Protein AF-A0AAU2DBM0-F1 (afdb_monomer_lite)

Secondary structure (DSSP, 8-state):
-----EEEEEPPHHHHHHTTPPTTS--EEEEE-B-TTSPBPPPP--------GGGPPPTTSPPPTT---------

Sequence (75 aa):
MGSITRVTVELTEDQVEAAGLPPGHGYQITGMLLDAEGEPVPLPRVAALTVPLRWLHPMDTPVSGGHHDASLRGF

Foldseek 3Di:
DDDFDKDKDWDDQVRCVVVVHDPDPTDIDIDFDADPVRHGDDDDDDDDDDDDPVPDDDPPDPDDPPDDPPPPPDD

pLDDT: mean 79.11, std 15.03, range [41.66, 94.94]

Structure (mmCIF, N/CA/C/O backbone):
data_AF-A0AAU2DBM0-F1
#
_entry.id   AF-A0AAU2DBM0-F1
#
loop_
_atom_site.group_PDB
_atom_site.id
_atom_site.type_symbol
_atom_site.label_atom_id
_atom_site.label_alt_id
_atom_site.label_comp_id
_atom_site.label_asym_id
_atom_site.label_entity_id
_atom_site.label_seq_id
_atom_site.pdbx_PDB_ins_code
_atom_site.Cartn_x
_atom_site.Cartn_y
_atom_site.Cartn_z
_atom_site.occupancy
_atom_site.B_iso_or_equiv
_atom_site.auth_seq_id
_atom_site.auth_comp_id
_atom_site.auth_asym_id
_atom_site.auth_atom_id
_atom_site.pdbx_PDB_model_num
ATOM 1 N N . MET A 1 1 ? 7.029 -15.939 -15.488 1.00 46.97 1 MET A N 1
ATOM 2 C CA . MET A 1 1 ? 6.154 -15.804 -14.303 1.00 46.97 1 MET A CA 1
ATOM 3 C C . MET A 1 1 ? 5.889 -14.329 -14.064 1.00 46.97 1 MET A C 1
ATOM 5 O O . MET A 1 1 ? 6.855 -13.583 -13.967 1.00 46.97 1 MET A O 1
ATOM 9 N N . GLY A 1 2 ? 4.622 -13.906 -14.027 1.00 57.78 2 GLY A N 1
ATOM 10 C CA . GLY A 1 2 ? 4.256 -12.523 -13.705 1.00 57.78 2 GLY A CA 1
ATOM 11 C C . GLY A 1 2 ? 4.736 -12.142 -12.303 1.00 57.78 2 GLY A C 1
ATOM 12 O O . GLY A 1 2 ? 4.669 -12.952 -11.379 1.00 57.78 2 GLY A O 1
ATOM 13 N N . SER A 1 3 ? 5.285 -10.937 -12.149 1.00 64.31 3 SER A N 1
ATOM 14 C CA . SER A 1 3 ? 5.703 -10.433 -10.841 1.00 64.31 3 SER A CA 1
ATOM 15 C C . SER A 1 3 ? 4.462 -10.105 -10.012 1.00 64.31 3 SER A C 1
ATOM 17 O O . SER A 1 3 ? 3.716 -9.188 -10.347 1.00 64.31 3 SER A O 1
ATOM 19 N N . ILE A 1 4 ? 4.241 -10.850 -8.929 1.00 71.50 4 ILE A N 1
ATOM 20 C CA . ILE A 1 4 ? 3.165 -10.563 -7.979 1.00 71.50 4 ILE A CA 1
ATOM 21 C C . ILE A 1 4 ? 3.584 -9.348 -7.151 1.00 71.50 4 ILE A C 1
ATOM 23 O O . ILE A 1 4 ? 4.507 -9.429 -6.336 1.00 71.50 4 ILE A O 1
ATOM 27 N N . THR A 1 5 ? 2.919 -8.212 -7.363 1.00 79.12 5 THR A N 1
ATOM 28 C CA . THR A 1 5 ? 3.150 -7.011 -6.554 1.00 79.12 5 THR A CA 1
ATOM 29 C C . THR A 1 5 ? 2.174 -6.984 -5.386 1.00 79.12 5 THR A C 1
ATOM 31 O O . THR A 1 5 ? 0.962 -6.948 -5.579 1.00 79.12 5 THR A O 1
ATOM 34 N N . ARG A 1 6 ? 2.716 -7.004 -4.164 1.00 84.12 6 ARG A N 1
ATOM 35 C CA . ARG A 1 6 ? 1.944 -6.747 -2.948 1.00 84.12 6 ARG A CA 1
ATOM 36 C C . ARG A 1 6 ? 1.927 -5.254 -2.646 1.00 84.12 6 ARG A C 1
ATOM 38 O O . ARG A 1 6 ? 2.960 -4.596 -2.762 1.00 84.12 6 ARG A O 1
ATOM 45 N N . VAL A 1 7 ? 0.763 -4.755 -2.257 1.00 85.56 7 VAL A N 1
ATOM 46 C CA . VAL A 1 7 ? 0.524 -3.363 -1.872 1.00 85.56 7 VAL A CA 1
ATOM 47 C C . VAL A 1 7 ? 0.219 -3.332 -0.389 1.00 85.5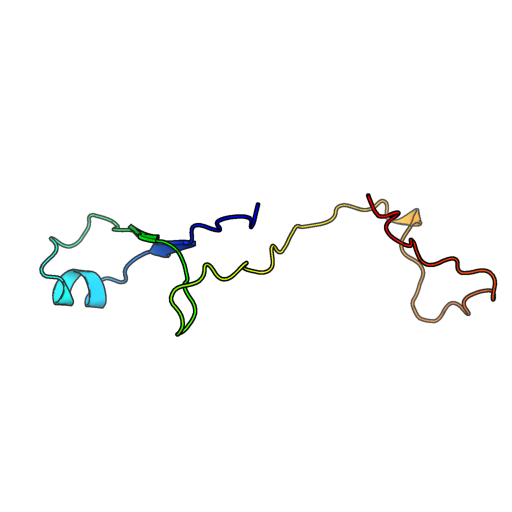6 7 VAL A C 1
ATOM 49 O O . VAL A 1 7 ? -0.595 -4.127 0.080 1.00 85.56 7 VAL A O 1
ATOM 52 N N . THR A 1 8 ? 0.857 -2.412 0.323 1.00 88.56 8 THR A N 1
ATOM 53 C CA . THR A 1 8 ? 0.565 -2.130 1.727 1.00 88.56 8 THR A CA 1
ATOM 54 C C . THR A 1 8 ? -0.048 -0.742 1.822 1.00 88.56 8 THR A C 1
ATOM 56 O O . THR A 1 8 ? 0.476 0.204 1.233 1.00 88.56 8 THR A O 1
ATOM 59 N N . VAL A 1 9 ? -1.176 -0.637 2.517 1.00 89.56 9 VAL A N 1
ATOM 60 C CA . VAL A 1 9 ? -1.911 0.613 2.726 1.00 89.56 9 VAL A CA 1
ATOM 61 C C . VAL A 1 9 ? -2.183 0.766 4.214 1.00 89.56 9 VAL A C 1
ATOM 63 O O . VAL A 1 9 ? -2.713 -0.152 4.839 1.00 89.56 9 VAL A O 1
ATOM 66 N N . GLU A 1 10 ? -1.822 1.921 4.763 1.00 93.81 10 GLU A N 1
ATOM 67 C CA . GLU A 1 10 ? -2.174 2.318 6.126 1.00 93.81 10 GLU A CA 1
ATOM 68 C C . GLU A 1 10 ? -3.659 2.683 6.189 1.00 93.81 10 GLU A C 1
ATOM 70 O O . GLU A 1 10 ? -4.168 3.408 5.329 1.00 93.81 10 GLU A O 1
ATOM 75 N N . LEU A 1 11 ? -4.355 2.182 7.204 1.00 91.56 11 LEU A N 1
ATOM 76 C CA . LEU A 1 11 ? -5.748 2.519 7.466 1.00 91.56 11 LEU A CA 1
ATOM 77 C C . LEU A 1 11 ? -5.835 3.871 8.177 1.00 91.56 11 LEU A C 1
ATOM 79 O O . LEU A 1 11 ? -5.100 4.136 9.130 1.00 91.56 11 LEU A O 1
ATOM 83 N N . THR A 1 12 ? -6.774 4.710 7.746 1.00 93.12 12 THR A N 1
ATOM 84 C CA . THR A 1 12 ? -7.118 5.941 8.472 1.00 93.12 12 THR A CA 1
ATOM 85 C C . THR A 1 12 ? -7.933 5.624 9.727 1.00 93.12 12 THR A C 1
ATOM 87 O O . THR A 1 12 ? -8.549 4.563 9.812 1.00 93.12 12 THR A O 1
ATOM 90 N N . GLU A 1 13 ? -7.989 6.542 10.698 1.00 91.44 13 GLU A N 1
ATOM 91 C CA . GLU A 1 13 ? -8.789 6.341 11.920 1.00 91.44 13 GLU A CA 1
ATOM 92 C C . GLU A 1 13 ? -10.272 6.075 11.609 1.00 91.44 13 GLU A C 1
ATOM 94 O O . GLU A 1 13 ? -10.839 5.125 12.146 1.00 91.44 13 GLU A O 1
ATOM 99 N N . ASP A 1 14 ? -10.858 6.806 10.655 1.00 93.69 14 ASP A N 1
ATOM 100 C CA . ASP A 1 14 ? -12.237 6.579 10.196 1.00 93.69 14 ASP A CA 1
ATOM 101 C C . ASP A 1 14 ? -12.447 5.154 9.646 1.00 93.69 14 ASP A C 1
ATOM 103 O O . ASP A 1 14 ? -13.477 4.522 9.879 1.00 93.69 14 ASP A O 1
ATOM 107 N N . GLN A 1 15 ? -11.466 4.619 8.908 1.00 93.69 15 GLN A N 1
ATOM 108 C CA . GLN A 1 15 ? -11.528 3.259 8.361 1.00 93.69 15 GLN A CA 1
ATOM 109 C C . GLN A 1 15 ? -11.342 2.197 9.448 1.00 93.69 15 GLN A C 1
ATOM 111 O O . GLN A 1 15 ? -11.968 1.139 9.385 1.00 93.69 15 GLN A O 1
ATOM 116 N N . VAL A 1 16 ? -10.496 2.476 10.442 1.00 94.00 16 VAL A N 1
ATOM 117 C CA . VAL A 1 16 ? -10.303 1.632 11.628 1.00 94.00 16 VAL A CA 1
ATOM 118 C C . VAL A 1 16 ? -11.612 1.530 12.415 1.00 94.00 16 VAL A C 1
ATOM 120 O O . VAL A 1 16 ? -12.031 0.418 12.742 1.00 94.00 16 VAL A O 1
ATOM 123 N N . GLU A 1 17 ? -12.299 2.651 12.644 1.00 92.50 17 GLU A N 1
ATOM 124 C CA . GLU A 1 17 ? -13.603 2.679 13.315 1.00 92.50 17 GLU A CA 1
ATOM 125 C C . GLU A 1 17 ? -14.675 1.936 12.506 1.00 92.50 17 GLU A C 1
ATOM 127 O O . GLU A 1 17 ? -15.364 1.069 13.046 1.00 92.50 17 GLU A O 1
ATOM 132 N N . ALA A 1 18 ? -14.772 2.196 11.198 1.00 92.94 18 ALA A N 1
ATOM 133 C CA . ALA A 1 18 ? -15.732 1.524 10.320 1.00 92.94 18 ALA A CA 1
ATOM 134 C C . ALA A 1 18 ? -15.522 -0.000 10.249 1.00 92.94 18 ALA A C 1
ATOM 136 O O . ALA A 1 18 ? -16.482 -0.755 10.092 1.00 92.94 18 ALA A O 1
ATOM 137 N N . ALA A 1 19 ? -14.276 -0.463 10.385 1.00 90.69 19 ALA A N 1
ATOM 138 C CA . ALA A 1 19 ? -13.933 -1.881 10.455 1.00 90.69 19 ALA A CA 1
ATOM 139 C C . ALA A 1 19 ? -14.155 -2.501 11.851 1.00 90.69 19 ALA A C 1
ATOM 141 O O . ALA A 1 19 ? -13.992 -3.712 12.008 1.00 90.69 19 ALA A O 1
ATOM 142 N N . GLY A 1 20 ? -14.511 -1.701 12.864 1.00 93.38 20 GLY A N 1
ATOM 143 C CA . GLY A 1 20 ? -14.673 -2.149 14.250 1.00 93.38 20 GLY A CA 1
ATOM 144 C C . GLY A 1 20 ? -13.352 -2.508 14.935 1.00 93.38 20 GLY A C 1
ATOM 145 O O . GLY A 1 20 ? -13.339 -3.308 15.873 1.00 93.38 20 GLY A O 1
ATOM 146 N N . LEU A 1 21 ? -12.234 -1.962 14.454 1.00 92.56 21 LEU A N 1
ATOM 147 C CA . LEU A 1 21 ? -10.909 -2.209 15.008 1.00 92.56 21 LEU A CA 1
ATOM 148 C C . LEU A 1 21 ? -10.612 -1.225 16.158 1.00 92.56 21 LEU A C 1
ATOM 150 O O . LEU A 1 21 ? -10.977 -0.052 16.077 1.00 92.56 21 LEU A O 1
ATOM 154 N N . PRO A 1 22 ? -9.925 -1.657 17.233 1.00 92.12 22 PRO A N 1
ATOM 155 C CA . PRO A 1 22 ? -9.560 -0.765 18.334 1.00 92.12 22 PRO A CA 1
ATOM 156 C C . PRO A 1 22 ? -8.650 0.389 17.876 1.00 92.12 22 PRO A C 1
ATOM 158 O O . PRO A 1 22 ? -7.589 0.105 17.316 1.00 92.12 22 PRO A O 1
ATOM 161 N N . PRO A 1 23 ? -8.976 1.666 18.149 1.00 88.38 23 PRO A N 1
ATOM 162 C CA . PRO A 1 23 ? -8.180 2.809 17.695 1.00 88.38 23 PRO A CA 1
ATOM 163 C C . PRO A 1 23 ? -6.794 2.874 18.360 1.00 88.38 23 PRO A C 1
ATOM 165 O O . PRO A 1 23 ? -6.530 2.204 19.359 1.00 88.38 23 PRO A O 1
ATOM 168 N N . GLY A 1 24 ? -5.889 3.683 17.799 1.00 85.62 24 GLY A N 1
ATOM 169 C CA . GLY A 1 24 ? -4.570 3.975 18.387 1.00 85.62 24 GLY A CA 1
ATOM 170 C C . GLY A 1 24 ? -3.466 2.936 18.144 1.00 85.62 24 GLY A C 1
ATOM 171 O O . GLY A 1 24 ? -2.399 3.047 18.739 1.00 85.62 24 GLY A O 1
ATOM 172 N N . HIS A 1 25 ? -3.700 1.940 17.282 1.00 83.19 25 HIS A N 1
ATOM 173 C CA . HIS A 1 25 ? -2.757 0.835 17.049 1.00 83.19 25 HIS A CA 1
ATOM 174 C C . HIS A 1 25 ? -2.004 0.901 15.710 1.00 83.19 25 HIS A C 1
ATOM 176 O O . HIS A 1 25 ? -1.057 0.141 15.540 1.00 83.19 25 HIS A O 1
ATOM 182 N N . GLY A 1 26 ? -2.386 1.802 14.791 1.00 86.06 26 GLY A N 1
ATOM 183 C CA . GLY A 1 26 ? -1.762 1.936 13.466 1.00 86.06 26 GLY A CA 1
ATOM 184 C C . GLY A 1 26 ? -1.875 0.648 12.646 1.00 86.06 26 GLY A C 1
ATOM 185 O O . GLY A 1 26 ? -0.986 -0.200 12.676 1.00 86.06 26 GLY A O 1
ATOM 186 N N . TYR A 1 27 ? -2.997 0.465 11.948 1.00 91.19 27 TYR A N 1
ATOM 187 C CA . TYR A 1 27 ? -3.229 -0.750 11.168 1.00 91.19 27 TYR A CA 1
ATOM 188 C C . TYR A 1 27 ? -2.842 -0.559 9.709 1.00 91.19 27 TYR A C 1
ATOM 190 O O . TYR A 1 27 ? -3.176 0.448 9.096 1.00 91.19 27 TYR A O 1
ATOM 198 N N . GLN A 1 28 ? -2.263 -1.607 9.133 1.00 92.56 28 GLN A N 1
ATOM 199 C CA . GLN A 1 28 ? -1.957 -1.684 7.711 1.00 92.56 28 GLN A CA 1
ATOM 200 C C . GLN A 1 28 ? -2.594 -2.928 7.089 1.00 92.56 28 GLN A C 1
ATOM 202 O O . GLN A 1 28 ? -2.602 -4.012 7.681 1.00 92.56 28 GLN A O 1
ATOM 207 N N . ILE A 1 29 ? -3.087 -2.788 5.861 1.00 90.12 29 ILE A N 1
ATOM 208 C CA . ILE A 1 29 ? -3.567 -3.897 5.035 1.00 90.12 29 ILE A CA 1
ATOM 209 C C . ILE A 1 29 ? -2.509 -4.194 3.985 1.00 90.12 29 ILE A C 1
ATOM 211 O O . ILE A 1 29 ? -2.078 -3.299 3.265 1.00 90.12 29 ILE A O 1
ATOM 215 N N . THR A 1 30 ? -2.116 -5.463 3.870 1.00 90.62 30 THR A N 1
ATOM 216 C CA . THR A 1 30 ? -1.256 -5.935 2.779 1.00 90.62 30 THR A CA 1
ATOM 217 C C . THR A 1 30 ? -2.048 -6.856 1.861 1.00 90.62 30 THR A C 1
ATOM 219 O O . THR A 1 30 ? -2.557 -7.885 2.301 1.00 90.62 30 THR A O 1
ATOM 222 N N . GLY A 1 31 ? -2.138 -6.502 0.581 1.00 89.94 31 GLY A N 1
ATOM 223 C CA . GLY A 1 31 ? -2.932 -7.219 -0.414 1.00 89.94 31 GLY A CA 1
ATOM 224 C C . GLY A 1 31 ? -2.269 -7.282 -1.786 1.00 89.94 31 GLY A C 1
ATOM 225 O O . GLY A 1 31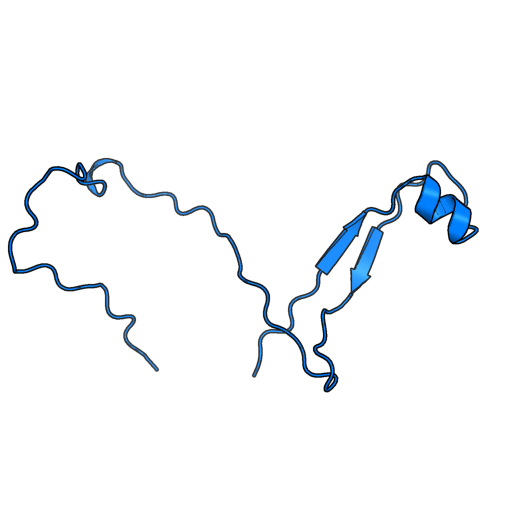 ? -1.128 -6.860 -1.968 1.00 89.94 31 GLY A O 1
ATOM 226 N N . MET A 1 32 ? -2.993 -7.835 -2.754 1.00 90.25 32 MET A N 1
ATOM 227 C CA . MET A 1 32 ? -2.616 -7.876 -4.166 1.00 90.25 32 MET A CA 1
ATOM 228 C C . MET A 1 32 ? -3.694 -7.156 -4.973 1.00 90.25 32 MET A C 1
ATOM 230 O O . MET A 1 32 ? -4.879 -7.3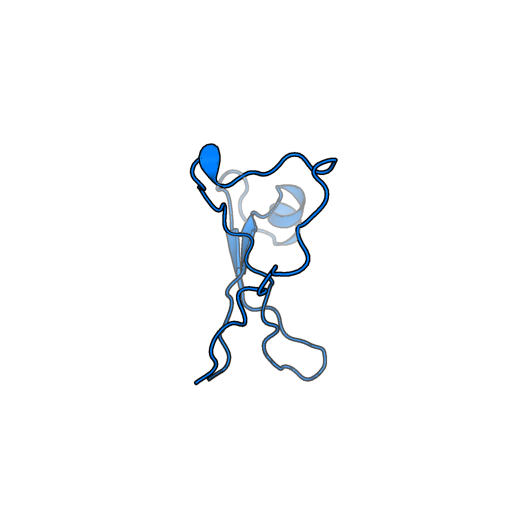41 -4.700 1.00 90.25 32 MET A O 1
ATOM 234 N N . LEU A 1 33 ? -3.282 -6.347 -5.949 1.00 86.50 33 LEU A N 1
ATOM 235 C CA . LEU A 1 33 ? -4.209 -5.735 -6.894 1.00 86.50 33 LEU A CA 1
ATOM 236 C C . LEU A 1 33 ? -4.502 -6.728 -8.021 1.00 86.50 33 LEU A C 1
ATOM 238 O O . LEU A 1 33 ? -3.571 -7.232 -8.652 1.00 86.50 33 LEU A O 1
ATOM 242 N N . LEU A 1 34 ? -5.782 -6.994 -8.250 1.00 90.56 34 LEU A N 1
ATOM 243 C CA . LEU A 1 34 ? -6.281 -7.836 -9.333 1.00 90.56 34 LEU A CA 1
ATOM 244 C C . LEU A 1 34 ? -7.090 -6.978 -10.311 1.00 90.56 34 LEU A C 1
ATOM 246 O O . LEU A 1 34 ? -7.672 -5.971 -9.896 1.00 90.56 34 LEU A O 1
ATOM 250 N N . ASP A 1 35 ? -7.117 -7.361 -11.584 1.00 90.62 35 ASP A N 1
ATOM 251 C CA . ASP A 1 35 ? -8.056 -6.806 -12.560 1.00 90.62 35 ASP A CA 1
ATOM 252 C C . ASP A 1 35 ? -9.454 -7.437 -12.415 1.00 90.62 35 ASP A C 1
ATOM 254 O O . ASP A 1 35 ? -9.730 -8.185 -11.471 1.00 90.62 35 ASP A O 1
ATOM 258 N N . ALA A 1 36 ? -10.373 -7.085 -13.317 1.00 94.94 36 ALA A N 1
ATOM 259 C CA . ALA A 1 36 ? -11.753 -7.565 -13.269 1.00 94.94 36 ALA A CA 1
ATOM 260 C C . ALA A 1 36 ? -11.862 -9.076 -13.541 1.00 94.94 36 ALA A C 1
ATOM 262 O O . ALA A 1 36 ? -12.818 -9.720 -13.105 1.00 94.94 36 ALA A O 1
ATOM 263 N N . GLU A 1 37 ? -10.874 -9.640 -14.228 1.00 94.62 37 GLU A N 1
ATOM 264 C CA . GLU A 1 37 ? -10.754 -11.048 -14.582 1.00 94.62 37 GLU A CA 1
ATOM 265 C C . GLU A 1 37 ? -10.087 -11.871 -13.463 1.00 94.62 37 GLU A C 1
ATOM 267 O O . GLU A 1 37 ? -10.096 -13.102 -13.509 1.00 94.62 37 GLU A O 1
ATOM 272 N N . GLY A 1 38 ? -9.577 -11.204 -12.422 1.00 90.50 38 GLY A N 1
ATOM 273 C CA . GLY A 1 38 ? -8.915 -11.824 -11.277 1.00 90.50 38 GLY A CA 1
ATOM 274 C C . GLY A 1 38 ? -7.416 -12.044 -11.480 1.00 90.50 38 GLY A C 1
ATOM 275 O O . GLY A 1 38 ? -6.787 -12.720 -10.661 1.00 90.50 38 GLY A O 1
ATOM 276 N N . GLU A 1 39 ? -6.832 -11.474 -12.531 1.00 90.44 39 GLU A N 1
ATOM 277 C CA . GLU A 1 39 ? -5.413 -11.598 -12.831 1.00 90.44 39 GLU A CA 1
ATOM 278 C C . GLU A 1 39 ? -4.590 -10.526 -12.093 1.00 90.44 39 GLU A C 1
ATOM 280 O O . GLU A 1 39 ? -5.023 -9.377 -11.946 1.00 90.44 39 GLU A O 1
ATOM 285 N N . PRO A 1 40 ? -3.388 -10.865 -11.586 1.00 88.50 40 PRO A N 1
ATOM 286 C CA . PRO A 1 40 ? -2.543 -9.905 -10.886 1.00 88.50 40 PRO A CA 1
ATOM 287 C C . PRO A 1 40 ? -2.102 -8.742 -11.774 1.00 88.50 40 PRO A C 1
ATOM 289 O O . PRO A 1 40 ? -1.443 -8.937 -12.798 1.00 88.50 40 PRO A O 1
ATOM 292 N N . VAL A 1 41 ? -2.353 -7.517 -11.312 1.00 87.25 41 VAL A N 1
ATOM 293 C CA . VAL A 1 41 ? -1.925 -6.304 -12.015 1.00 87.25 41 VAL A CA 1
ATOM 294 C C . VAL A 1 41 ? -0.497 -5.934 -11.595 1.00 87.25 41 VAL A C 1
ATOM 296 O O . VAL A 1 41 ? -0.243 -5.673 -10.412 1.00 87.25 41 VAL A O 1
ATOM 299 N N . PRO A 1 42 ? 0.466 -5.866 -12.533 1.00 81.75 42 PRO A N 1
ATOM 300 C CA . PRO A 1 42 ? 1.801 -5.373 -12.233 1.00 81.75 42 PRO A CA 1
ATOM 301 C C . PRO A 1 42 ? 1.756 -3.856 -12.030 1.00 81.75 42 PRO A C 1
ATOM 303 O O . PRO A 1 42 ? 1.438 -3.100 -12.947 1.00 81.75 42 PRO A O 1
ATOM 306 N N . LEU A 1 43 ? 2.109 -3.394 -10.830 1.00 79.25 43 LEU A N 1
ATOM 307 C CA . LEU A 1 43 ? 2.205 -1.962 -10.570 1.00 79.25 43 LEU A CA 1
ATOM 308 C C . LEU A 1 43 ? 3.536 -1.390 -11.074 1.00 79.25 43 LEU A C 1
ATOM 310 O O . LEU A 1 43 ? 4.586 -2.023 -10.898 1.00 79.25 43 LEU A O 1
ATOM 314 N N . PRO A 1 44 ? 3.524 -0.176 -11.655 1.00 74.69 44 PRO A N 1
ATOM 315 C CA . PRO A 1 44 ? 4.747 0.506 -12.039 1.00 74.69 44 PRO A CA 1
ATOM 316 C C . PRO A 1 44 ? 5.590 0.778 -10.793 1.00 74.69 44 PRO A C 1
ATOM 318 O O . PRO A 1 44 ? 5.142 1.397 -9.827 1.00 74.69 44 PRO A O 1
ATOM 321 N N . ARG A 1 45 ? 6.836 0.305 -10.808 1.00 71.25 45 ARG A N 1
ATOM 322 C CA . ARG A 1 45 ? 7.798 0.580 -9.742 1.00 71.25 45 ARG A CA 1
ATOM 323 C C . ARG A 1 45 ? 8.517 1.876 -10.066 1.00 71.25 45 ARG A C 1
ATOM 325 O O . ARG A 1 45 ? 9.281 1.936 -11.025 1.00 71.25 45 ARG A O 1
ATOM 332 N N . VAL A 1 46 ? 8.292 2.898 -9.251 1.00 76.94 46 VAL A N 1
ATOM 333 C CA . VAL A 1 46 ? 9.130 4.096 -9.277 1.00 76.94 46 VAL A CA 1
ATOM 334 C C . VAL A 1 46 ? 10.397 3.776 -8.496 1.00 76.94 46 VAL A C 1
ATOM 336 O O . VAL A 1 46 ? 10.352 3.545 -7.290 1.00 76.94 46 VAL A O 1
ATOM 339 N N . ALA A 1 47 ? 11.526 3.725 -9.193 1.00 77.19 47 ALA A N 1
ATOM 340 C CA . ALA A 1 47 ? 12.838 3.617 -8.577 1.00 77.19 47 ALA A CA 1
ATOM 341 C C . ALA A 1 47 ? 13.580 4.937 -8.778 1.00 77.19 47 ALA A C 1
ATOM 343 O O . ALA A 1 47 ? 13.658 5.446 -9.896 1.00 77.19 47 ALA A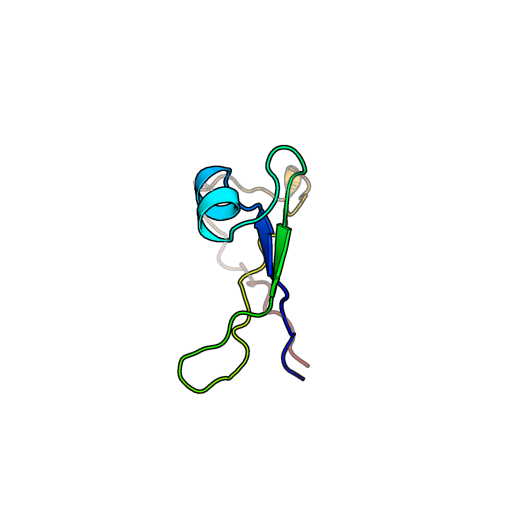 O 1
ATOM 344 N N . ALA A 1 48 ? 14.136 5.483 -7.698 1.00 81.75 48 ALA A N 1
ATOM 345 C CA . ALA A 1 48 ? 15.068 6.590 -7.816 1.00 81.75 48 ALA A CA 1
ATOM 346 C C . ALA A 1 48 ? 16.332 6.089 -8.528 1.00 81.75 48 ALA A C 1
ATOM 348 O O . ALA A 1 48 ? 16.981 5.143 -8.078 1.00 81.75 48 ALA A O 1
ATOM 349 N N . LEU A 1 49 ? 16.672 6.720 -9.648 1.00 81.38 49 LEU A N 1
ATOM 350 C CA . LEU A 1 49 ? 17.922 6.485 -10.356 1.00 81.38 49 LEU A CA 1
ATOM 351 C C . LEU A 1 49 ? 18.928 7.554 -9.939 1.00 81.38 49 LEU A C 1
ATOM 353 O O . LEU A 1 49 ? 18.762 8.732 -10.248 1.00 81.38 49 LEU A O 1
ATOM 357 N N . THR A 1 50 ? 19.992 7.136 -9.256 1.00 85.94 50 THR A N 1
ATOM 358 C CA . THR A 1 50 ? 21.151 7.998 -9.013 1.00 85.94 50 THR A CA 1
ATOM 359 C C . THR A 1 50 ? 22.072 7.915 -10.219 1.00 85.94 50 THR A C 1
ATOM 361 O O . THR A 1 50 ? 22.688 6.877 -10.461 1.00 85.94 50 THR A O 1
ATOM 364 N N . VAL A 1 51 ? 22.190 9.013 -10.964 1.00 88.62 51 VAL A N 1
ATOM 365 C CA . VAL A 1 51 ? 23.112 9.117 -12.101 1.00 88.62 51 VAL A CA 1
ATOM 366 C C . VAL A 1 51 ? 24.187 10.169 -11.829 1.00 88.62 51 VAL A C 1
ATOM 368 O O . VAL A 1 51 ? 23.907 11.193 -11.201 1.00 88.62 51 VAL A O 1
ATOM 371 N N . PRO A 1 52 ? 25.434 9.957 -12.284 1.00 91.19 52 PRO A N 1
ATOM 372 C CA . PRO A 1 52 ? 26.452 10.995 -12.242 1.00 91.19 52 PRO A CA 1
ATOM 373 C C . PRO A 1 52 ? 26.006 12.241 -13.011 1.00 91.19 52 PRO A C 1
ATOM 375 O O . PRO A 1 52 ? 25.541 12.130 -14.141 1.00 91.19 52 PRO A O 1
ATOM 378 N N . LEU A 1 53 ? 26.249 13.431 -12.456 1.00 83.56 53 LEU A N 1
ATOM 379 C CA . LEU A 1 53 ? 25.877 14.705 -13.090 1.00 83.56 53 LEU A CA 1
ATOM 380 C C . LEU A 1 53 ? 26.399 14.839 -14.532 1.00 83.56 53 LEU A C 1
ATOM 382 O O . LEU A 1 53 ? 25.704 15.359 -15.391 1.00 83.56 53 LEU A O 1
ATOM 386 N N . ARG A 1 54 ? 27.593 14.303 -14.818 1.00 83.56 54 ARG A N 1
ATOM 387 C CA . ARG A 1 54 ? 28.201 14.302 -16.163 1.00 83.56 54 ARG A CA 1
ATOM 388 C C . ARG A 1 54 ? 27.416 13.516 -17.227 1.00 83.56 54 ARG A C 1
ATOM 390 O O . ARG A 1 54 ? 27.791 13.571 -18.389 1.00 83.56 54 ARG A O 1
ATOM 397 N N . TRP A 1 55 ? 26.417 12.726 -16.832 1.00 84.69 55 TRP A N 1
ATOM 398 C CA . TRP A 1 55 ? 25.519 12.008 -17.745 1.00 84.69 55 TRP A CA 1
ATOM 399 C C . TRP A 1 55 ? 24.256 12.809 -18.074 1.00 84.69 55 TRP A C 1
ATOM 401 O O . TRP A 1 55 ? 23.524 12.438 -18.986 1.00 84.69 55 TRP A O 1
ATOM 411 N N . LEU A 1 56 ? 23.988 13.895 -17.343 1.00 82.44 56 LEU A N 1
ATOM 412 C CA . LEU A 1 56 ? 22.887 14.795 -17.650 1.00 82.44 56 LEU A CA 1
ATOM 413 C C . LEU A 1 56 ? 23.341 15.775 -18.734 1.00 82.44 56 LEU A C 1
ATOM 415 O O . LEU A 1 56 ? 24.279 16.547 -18.534 1.00 82.44 56 LEU A O 1
ATOM 419 N N . HIS A 1 57 ? 22.665 15.746 -19.878 1.00 78.75 57 HIS A N 1
ATOM 420 C CA . HIS A 1 57 ? 22.847 16.733 -20.935 1.00 78.75 57 HIS A CA 1
ATOM 421 C C . HIS A 1 57 ? 21.775 17.824 -20.815 1.00 78.75 57 HIS A C 1
ATOM 423 O O . HIS A 1 57 ? 20.609 17.495 -20.583 1.00 78.75 57 HIS A O 1
ATOM 429 N N . PRO A 1 58 ? 22.131 19.113 -20.971 1.00 80.88 58 PRO A N 1
ATOM 430 C CA . PRO A 1 58 ? 21.141 20.179 -21.070 1.00 80.88 58 PRO A CA 1
ATOM 431 C C . PRO A 1 58 ? 20.163 19.888 -22.208 1.00 80.88 58 PRO A C 1
ATOM 433 O O . PRO A 1 58 ? 20.599 19.532 -23.304 1.00 80.88 58 PRO A O 1
ATOM 436 N N . MET A 1 59 ? 18.865 20.073 -21.959 1.00 72.50 59 MET A N 1
ATOM 437 C CA . MET A 1 59 ? 17.802 19.781 -22.933 1.00 72.50 59 MET A CA 1
ATOM 438 C C . MET A 1 59 ? 17.938 20.588 -24.233 1.00 72.50 59 MET A C 1
ATOM 440 O O . MET A 1 59 ? 17.498 20.131 -25.282 1.00 72.50 59 MET A O 1
ATOM 444 N N . ASP A 1 60 ? 18.602 21.744 -24.173 1.00 78.25 60 ASP A N 1
ATOM 445 C CA . ASP A 1 60 ? 18.851 22.622 -25.322 1.00 78.25 60 ASP A CA 1
ATOM 446 C C . ASP A 1 60 ? 20.095 22.219 -26.134 1.00 78.25 60 ASP A C 1
ATOM 448 O O . ASP A 1 60 ? 20.465 22.889 -27.100 1.00 78.25 60 ASP A O 1
ATOM 452 N N . THR A 1 61 ? 20.779 21.138 -25.745 1.00 69.19 61 THR A N 1
ATOM 453 C CA . THR A 1 61 ? 21.936 20.637 -26.491 1.00 69.19 61 THR A CA 1
ATOM 454 C C . THR A 1 61 ? 21.433 19.902 -27.732 1.00 69.19 61 THR A C 1
ATOM 456 O O . THR A 1 61 ? 20.719 18.908 -27.585 1.00 69.19 61 THR A O 1
ATOM 459 N N . PRO A 1 62 ? 21.810 20.318 -28.955 1.00 65.62 62 PRO A N 1
ATOM 460 C CA . PRO A 1 62 ? 21.447 19.573 -30.150 1.00 65.62 62 PRO A CA 1
ATOM 461 C C . PRO A 1 62 ? 22.027 18.160 -30.055 1.00 65.62 62 PRO A C 1
ATOM 463 O O . PRO A 1 62 ? 23.244 17.971 -29.983 1.00 65.62 62 PRO A O 1
ATOM 466 N N . VAL A 1 63 ? 21.145 17.160 -30.033 1.00 65.94 63 VAL A N 1
ATOM 467 C CA . VAL A 1 63 ? 21.553 15.757 -30.072 1.00 65.94 63 VAL A CA 1
ATOM 468 C C . VAL A 1 63 ? 22.284 15.513 -31.390 1.00 65.94 63 VAL A C 1
ATOM 470 O O . VAL A 1 63 ? 21.735 15.688 -32.476 1.00 65.94 63 VAL A O 1
ATOM 473 N N . SER A 1 64 ? 23.563 15.148 -31.311 1.00 60.78 64 SER A N 1
ATOM 474 C CA . SER A 1 64 ? 24.271 14.655 -32.492 1.00 60.78 64 SER A CA 1
ATOM 475 C C . SER A 1 64 ? 23.576 13.372 -32.951 1.00 60.78 64 SER A C 1
ATOM 477 O O . SER A 1 64 ? 23.279 12.515 -32.121 1.00 60.78 64 SER A O 1
ATOM 479 N N . GLY A 1 65 ? 23.313 13.235 -34.255 1.00 57.62 65 GLY A N 1
ATOM 480 C CA . GLY A 1 65 ? 22.493 12.169 -34.865 1.00 57.62 65 GLY A CA 1
ATOM 481 C C . GLY A 1 65 ? 22.995 10.723 -34.710 1.00 57.62 65 GLY A C 1
ATOM 482 O O . GLY A 1 65 ? 22.550 9.848 -35.442 1.00 57.62 65 GLY A O 1
ATOM 483 N N . GLY A 1 66 ? 23.918 10.466 -33.783 1.00 55.72 66 GLY A N 1
ATOM 484 C CA . GLY A 1 66 ? 24.382 9.143 -33.370 1.00 55.72 66 GLY A CA 1
ATOM 485 C C . GLY A 1 66 ? 23.843 8.704 -32.004 1.00 55.72 66 GLY A C 1
ATOM 486 O O . GLY A 1 66 ? 24.499 7.907 -31.337 1.00 55.72 66 GLY A O 1
ATOM 487 N N . HIS A 1 67 ? 22.703 9.241 -31.545 1.00 53.56 67 HIS A N 1
ATOM 488 C CA . HIS A 1 67 ? 22.063 8.777 -30.311 1.00 53.56 67 HIS A CA 1
ATOM 489 C C . HIS A 1 67 ? 21.535 7.351 -30.518 1.00 53.56 67 HIS A C 1
ATOM 491 O O . HIS A 1 67 ? 20.486 7.136 -31.122 1.00 53.56 67 HIS A O 1
ATOM 497 N N . HIS A 1 68 ? 22.287 6.363 -30.040 1.00 58.12 68 HIS A N 1
ATOM 498 C CA . HIS A 1 68 ? 21.773 5.013 -29.869 1.00 58.12 68 HIS A CA 1
ATOM 499 C C . HIS A 1 68 ? 20.988 4.991 -28.562 1.00 58.12 68 HIS A C 1
ATOM 501 O O . HIS A 1 68 ? 21.586 5.016 -27.486 1.00 58.12 68 HIS A O 1
ATOM 507 N N . ASP A 1 69 ? 19.658 4.951 -28.652 1.00 54.53 69 ASP A N 1
ATOM 508 C CA . ASP A 1 69 ? 18.838 4.613 -27.494 1.00 54.53 69 ASP A CA 1
ATOM 509 C C . ASP A 1 69 ? 19.371 3.319 -26.889 1.00 54.53 69 ASP A C 1
ATOM 511 O O . ASP A 1 69 ? 19.690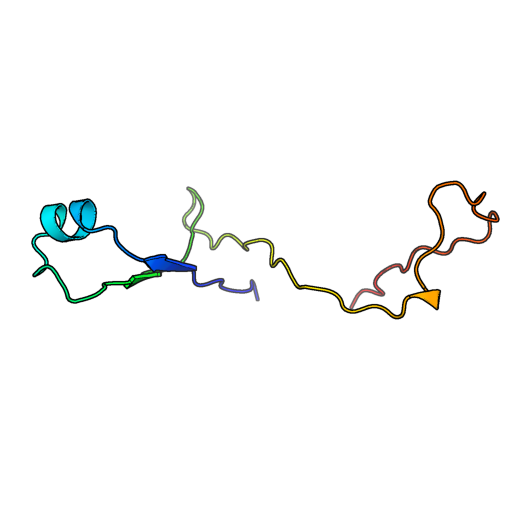 2.366 -27.613 1.00 54.53 69 ASP A O 1
ATOM 515 N N . ALA A 1 70 ? 19.484 3.300 -25.559 1.00 51.34 70 ALA A N 1
ATOM 516 C CA . ALA A 1 70 ? 19.762 2.096 -24.798 1.00 51.34 70 ALA A CA 1
ATOM 517 C C . ALA A 1 70 ? 18.589 1.132 -25.004 1.00 51.34 70 ALA A C 1
ATOM 519 O O . ALA A 1 70 ? 17.677 1.024 -24.188 1.00 51.34 70 ALA A O 1
ATOM 520 N N . SER A 1 71 ? 18.600 0.454 -26.148 1.00 53.06 71 SER A N 1
ATOM 521 C CA . SER A 1 71 ? 17.735 -0.666 -26.435 1.00 53.06 71 SER A CA 1
ATOM 522 C C . SER A 1 71 ? 18.093 -1.699 -25.386 1.00 53.06 71 SER A C 1
ATOM 524 O O . SER A 1 71 ? 19.190 -2.263 -25.411 1.00 53.06 71 SER A O 1
ATOM 526 N N . LEU A 1 72 ? 17.192 -1.884 -24.423 1.00 48.16 72 LEU A N 1
ATOM 527 C CA . LEU A 1 72 ? 17.208 -3.027 -23.528 1.00 48.16 72 LEU A CA 1
ATOM 528 C C . LEU A 1 72 ? 17.387 -4.260 -24.414 1.00 48.16 72 LEU A C 1
ATOM 530 O O . LEU A 1 72 ? 16.483 -4.627 -25.166 1.00 48.16 72 LEU A O 1
ATOM 534 N N . ARG A 1 73 ? 18.585 -4.853 -24.397 1.00 42.38 73 ARG A N 1
ATOM 535 C CA . ARG A 1 73 ? 18.798 -6.148 -25.034 1.00 42.38 73 ARG A CA 1
ATOM 536 C C . ARG A 1 73 ? 17.906 -7.131 -24.294 1.00 42.38 73 ARG A C 1
ATOM 538 O O . ARG A 1 73 ? 18.107 -7.381 -23.109 1.00 42.38 73 ARG A O 1
ATOM 545 N N . GLY A 1 74 ? 16.878 -7.587 -24.999 1.00 46.28 74 GL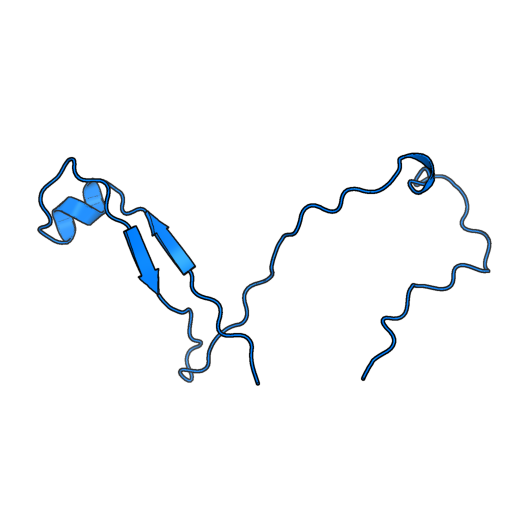Y A N 1
ATOM 546 C CA . GLY A 1 74 ? 15.996 -8.644 -24.550 1.00 46.28 74 GLY A CA 1
ATOM 547 C C . GLY A 1 74 ? 16.704 -9.996 -24.500 1.00 46.28 74 GLY A C 1
ATOM 548 O O . GLY A 1 74 ? 17.627 -10.241 -25.278 1.00 46.28 74 GLY A O 1
ATOM 549 N N . PHE A 1 75 ? 16.134 -10.825 -23.621 1.00 41.66 75 PHE A N 1
ATOM 550 C CA . PHE A 1 75 ? 16.283 -12.271 -23.414 1.00 41.66 75 PHE A CA 1
ATOM 551 C C . PHE A 1 75 ? 17.563 -12.757 -22.730 1.00 41.66 75 PHE A C 1
ATOM 553 O O . PHE A 1 75 ? 18.647 -12.742 -23.350 1.00 41.66 75 PHE A O 1
#

Radius of gyration: 21.86 Å; chains: 1; bounding box: 44×38×53 Å